Protein AF-A0A1B6DEC4-F1 (afdb_monomer_lite)

Secondary structure (DSSP, 8-state):
--GGGHHHHHHHHHTS-TTS-TTS-PPP----TTSTT-HHHHHHHHHHHHHHHHHH------------TT-HHHHHHSPTT--GGG-HHHHHHHHHHHHHH-

InterPro domains:
  IPR025476 Helitron helicase-like domain [PF14214] (2-101)

Structure (mmCIF, N/CA/C/O backbone):
data_AF-A0A1B6DEC4-F1
#
_entry.id   AF-A0A1B6DEC4-F1
#
loop_
_atom_site.group_PDB
_atom_site.id
_atom_site.type_symbol
_atom_site.label_atom_id
_atom_site.label_alt_id
_atom_site.label_comp_id
_atom_site.label_asym_id
_atom_site.label_entity_id
_atom_site.label_seq_id
_atom_site.pdbx_PDB_ins_code
_atom_site.Cartn_x
_atom_site.Cartn_y
_atom_site.Cartn_z
_atom_site.occupancy
_atom_site.B_iso_or_equiv
_atom_site.auth_seq_id
_atom_site.auth_comp_id
_atom_site.auth_asym_id
_atom_site.auth_atom_id
_atom_site.pdbx_PDB_model_num
ATOM 1 N N . ARG A 1 1 ? 23.248 -12.946 -26.139 1.00 51.09 1 ARG A N 1
ATOM 2 C CA . ARG A 1 1 ? 22.770 -12.109 -25.007 1.00 51.09 1 ARG A CA 1
ATOM 3 C C . ARG A 1 1 ? 23.710 -10.942 -24.690 1.00 51.09 1 ARG A C 1
ATOM 5 O O . ARG A 1 1 ? 23.196 -9.867 -24.458 1.00 51.09 1 ARG A O 1
ATOM 12 N N . SER A 1 2 ? 25.044 -11.083 -24.678 1.00 40.34 2 SER A N 1
ATOM 13 C CA . SER A 1 2 ? 25.966 -9.925 -24.584 1.00 40.34 2 SER A CA 1
ATOM 14 C C . SER A 1 2 ? 26.101 -9.141 -25.900 1.00 40.34 2 SER A C 1
ATOM 16 O O . SER A 1 2 ? 26.362 -7.943 -25.863 1.00 40.34 2 SER A O 1
ATOM 18 N N . GLU A 1 3 ? 25.880 -9.798 -27.043 1.00 46.56 3 GLU A N 1
ATOM 19 C CA . GLU A 1 3 ? 25.963 -9.183 -28.381 1.00 46.56 3 GLU A CA 1
ATOM 20 C C . GLU A 1 3 ? 24.759 -8.298 -28.753 1.00 46.56 3 GLU A C 1
ATOM 22 O O . GLU A 1 3 ? 24.854 -7.473 -29.650 1.00 46.56 3 GLU A O 1
ATOM 27 N N . GLU A 1 4 ? 23.646 -8.377 -28.018 1.00 55.91 4 GLU A N 1
ATOM 28 C CA . GLU A 1 4 ? 22.466 -7.507 -28.213 1.00 55.91 4 GLU A CA 1
ATOM 29 C C . GLU A 1 4 ? 22.674 -6.075 -27.693 1.00 55.91 4 GLU A C 1
ATOM 31 O O . GLU A 1 4 ? 21.858 -5.190 -27.934 1.00 55.91 4 GLU A O 1
ATOM 36 N N . TYR A 1 5 ? 23.777 -5.828 -26.982 1.00 58.97 5 TYR A N 1
ATOM 37 C CA . TYR A 1 5 ? 24.070 -4.538 -26.359 1.00 58.97 5 TYR A CA 1
ATOM 38 C C . TYR A 1 5 ? 25.091 -3.698 -27.136 1.00 58.97 5 TYR A C 1
ATOM 40 O O . TYR A 1 5 ? 25.537 -2.680 -26.611 1.00 58.97 5 TYR A O 1
ATOM 48 N N . ILE A 1 6 ? 25.463 -4.094 -28.361 1.00 61.91 6 ILE A N 1
ATOM 49 C CA . ILE A 1 6 ? 26.437 -3.370 -29.200 1.00 61.91 6 ILE A CA 1
ATOM 50 C C . ILE A 1 6 ? 25.973 -1.924 -29.420 1.00 61.91 6 ILE A C 1
ATOM 52 O O . ILE A 1 6 ? 26.689 -0.996 -29.066 1.00 61.91 6 ILE A O 1
ATOM 56 N N . HIS A 1 7 ? 24.715 -1.723 -29.821 1.00 62.03 7 HIS A N 1
ATOM 57 C CA . HIS A 1 7 ? 24.152 -0.383 -30.023 1.00 62.03 7 HIS A CA 1
ATOM 58 C C . HIS A 1 7 ? 24.086 0.468 -28.741 1.00 62.03 7 HIS A C 1
ATOM 60 O O . HIS A 1 7 ? 24.183 1.690 -28.805 1.00 62.03 7 HIS A O 1
ATOM 66 N N . LEU A 1 8 ? 23.945 -0.157 -27.563 1.00 60.66 8 LEU A N 1
ATOM 67 C CA . LEU A 1 8 ? 23.979 0.564 -26.283 1.00 60.66 8 LEU A CA 1
ATOM 68 C C . LEU A 1 8 ? 25.404 0.925 -25.865 1.00 60.66 8 LEU A C 1
ATOM 70 O O . LEU A 1 8 ? 25.612 1.997 -25.304 1.00 60.66 8 LEU A O 1
ATOM 74 N N . ARG A 1 9 ? 26.379 0.047 -26.124 1.00 62.53 9 ARG A N 1
ATOM 75 C CA . ARG A 1 9 ? 27.799 0.352 -25.908 1.00 62.53 9 ARG A CA 1
ATOM 76 C C . ARG A 1 9 ? 28.246 1.490 -26.812 1.00 62.53 9 ARG A C 1
ATOM 78 O O . ARG A 1 9 ? 28.897 2.401 -26.317 1.00 62.53 9 ARG A O 1
ATOM 85 N N . ASP A 1 10 ? 27.819 1.478 -28.070 1.00 62.59 10 ASP A N 1
ATOM 86 C CA . ASP A 1 10 ? 28.120 2.532 -29.037 1.00 62.59 10 ASP A CA 1
ATOM 87 C C . ASP A 1 10 ? 27.459 3.862 -28.651 1.00 62.59 10 ASP A C 1
ATOM 89 O O . ASP A 1 10 ? 28.094 4.904 -28.753 1.00 62.59 10 ASP A O 1
ATOM 93 N N . ALA A 1 11 ? 26.227 3.848 -28.126 1.00 61.06 11 ALA A N 1
ATOM 94 C CA . ALA A 1 11 ? 25.566 5.056 -27.623 1.00 61.06 11 ALA A CA 1
ATOM 95 C C . ALA A 1 11 ? 26.229 5.615 -26.351 1.00 61.06 11 ALA A C 1
ATOM 97 O O . ALA A 1 11 ? 26.388 6.824 -26.214 1.00 61.06 11 ALA A O 1
ATOM 98 N N . VAL A 1 12 ? 26.649 4.752 -25.418 1.00 61.50 12 VAL A N 1
ATOM 99 C CA . VAL A 1 12 ? 27.404 5.173 -24.223 1.00 61.50 12 VAL A CA 1
ATOM 100 C C . VAL A 1 12 ? 28.789 5.699 -24.611 1.00 61.50 12 VAL A C 1
ATOM 102 O O . VAL A 1 12 ? 29.237 6.691 -24.044 1.00 61.50 12 VAL A O 1
ATOM 105 N N . ALA A 1 13 ? 29.441 5.082 -25.599 1.00 62.28 13 ALA A N 1
ATOM 106 C CA . ALA A 1 13 ? 30.722 5.542 -26.121 1.00 62.28 13 ALA A CA 1
ATOM 107 C C . ALA A 1 13 ? 30.606 6.841 -26.932 1.00 62.28 13 ALA A C 1
ATOM 109 O O . ALA A 1 13 ? 31.480 7.693 -26.832 1.00 62.28 13 ALA A O 1
ATOM 110 N N . GLY A 1 14 ? 29.515 7.027 -27.679 1.00 58.91 14 GLY A N 1
ATOM 111 C CA . GLY A 1 14 ? 29.213 8.253 -28.421 1.00 58.91 14 GLY A CA 1
ATOM 112 C C . GLY A 1 14 ? 28.795 9.434 -27.539 1.00 58.91 14 GLY A C 1
ATOM 113 O O . GLY A 1 14 ? 28.921 10.574 -27.969 1.00 58.91 14 GLY A O 1
ATOM 114 N N . ASN A 1 15 ? 28.349 9.171 -26.304 1.00 55.81 15 ASN A N 1
ATOM 115 C CA . ASN A 1 15 ? 28.062 10.181 -25.277 1.00 55.81 15 ASN A CA 1
ATOM 116 C C . ASN A 1 15 ? 29.294 10.559 -24.433 1.00 55.81 15 ASN A C 1
ATOM 118 O O . ASN A 1 15 ? 29.176 11.371 -23.515 1.00 55.81 15 ASN A O 1
ATOM 122 N N . MET A 1 16 ? 30.469 9.969 -24.691 1.00 57.59 16 MET A N 1
ATOM 123 C CA . MET A 1 16 ? 31.719 10.498 -24.149 1.00 57.59 16 MET A CA 1
ATOM 124 C C . MET A 1 16 ? 32.069 11.749 -24.950 1.00 57.59 16 MET A C 1
ATOM 126 O O . MET A 1 16 ? 32.715 11.667 -25.995 1.00 57.59 16 MET A O 1
ATOM 130 N N . ASP A 1 17 ? 31.606 12.906 -24.470 1.00 54.81 17 ASP A N 1
ATOM 131 C CA . ASP A 1 17 ? 32.077 14.209 -24.929 1.00 54.81 17 ASP A CA 1
ATOM 132 C C . ASP A 1 17 ? 33.604 14.150 -25.051 1.00 54.81 17 ASP A C 1
ATOM 134 O O . ASP A 1 17 ? 34.292 13.763 -24.101 1.00 54.81 17 ASP A O 1
ATOM 138 N N . GLY A 1 18 ? 34.140 14.500 -26.225 1.00 56.59 18 GLY A N 1
ATOM 139 C CA . GLY A 1 18 ? 35.557 14.357 -26.598 1.00 56.59 18 GLY A CA 1
ATOM 140 C C . GLY A 1 18 ? 36.556 15.193 -25.780 1.00 56.59 18 GLY A C 1
ATOM 141 O O . GLY A 1 18 ? 37.635 15.503 -26.272 1.00 56.59 18 GLY A O 1
ATOM 142 N N . ASN A 1 19 ? 36.190 15.586 -24.558 1.00 55.09 19 ASN A N 1
ATOM 143 C CA . ASN A 1 19 ? 36.940 16.406 -23.615 1.00 55.09 19 ASN A CA 1
ATOM 144 C C . ASN A 1 19 ? 37.104 15.744 -22.223 1.00 55.09 19 ASN A C 1
ATOM 146 O O . ASN A 1 19 ? 37.543 16.394 -21.278 1.00 55.09 19 ASN A O 1
ATOM 150 N N . LEU A 1 20 ? 36.730 14.470 -22.058 1.00 57.84 20 LEU A N 1
ATOM 151 C CA . LEU A 1 20 ? 36.905 13.730 -20.802 1.00 57.84 20 LEU A CA 1
ATOM 152 C C . LEU A 1 20 ? 38.196 12.899 -20.854 1.00 57.84 20 LEU A C 1
ATOM 154 O O . LEU A 1 20 ? 38.358 12.028 -21.707 1.00 57.84 20 LEU A O 1
ATOM 158 N N . ASN A 1 21 ? 39.133 13.176 -19.943 1.00 57.59 21 ASN A N 1
ATOM 159 C CA . ASN A 1 21 ? 40.390 12.436 -19.839 1.00 57.59 21 ASN A CA 1
ATOM 160 C C . ASN A 1 21 ? 40.114 10.949 -19.562 1.00 57.59 21 ASN A C 1
ATOM 162 O O . ASN A 1 21 ? 39.464 10.602 -18.578 1.00 57.59 21 ASN A O 1
ATOM 166 N N . ALA A 1 22 ? 40.683 10.060 -20.381 1.00 57.56 22 ALA A N 1
ATOM 167 C CA . ALA A 1 22 ? 40.541 8.604 -20.248 1.00 57.56 22 ALA A CA 1
ATOM 168 C C . ALA A 1 22 ? 41.000 8.039 -18.885 1.00 57.56 22 ALA A C 1
ATOM 170 O O . ALA A 1 22 ? 40.618 6.930 -18.525 1.00 57.56 22 ALA A O 1
ATOM 171 N N . ASN A 1 23 ? 41.791 8.802 -18.122 1.00 60.50 23 ASN A N 1
ATOM 172 C CA . ASN A 1 23 ? 42.276 8.426 -16.792 1.00 60.50 23 ASN A CA 1
ATOM 173 C C . ASN A 1 23 ? 41.282 8.725 -15.651 1.00 60.50 23 ASN A C 1
ATOM 175 O O . ASN A 1 23 ? 41.471 8.200 -14.558 1.00 60.50 23 ASN A O 1
ATOM 179 N N . ASP A 1 24 ? 40.235 9.522 -15.894 1.00 60.69 24 ASP A N 1
ATOM 180 C CA . ASP A 1 24 ? 39.211 9.877 -14.892 1.00 60.69 24 ASP A CA 1
ATOM 181 C C . ASP A 1 24 ? 37.927 9.031 -15.031 1.00 60.69 24 ASP A C 1
ATOM 183 O O . ASP A 1 24 ? 36.987 9.158 -14.243 1.00 60.69 24 ASP A O 1
ATOM 187 N N . ILE A 1 25 ? 37.866 8.153 -16.038 1.00 64.00 25 ILE A N 1
ATOM 188 C CA . ILE A 1 25 ? 36.680 7.359 -16.364 1.00 64.00 25 ILE A CA 1
ATOM 189 C C . ILE A 1 25 ? 36.765 5.999 -15.657 1.00 64.00 25 ILE A C 1
ATOM 191 O O . ILE A 1 25 ? 37.586 5.144 -15.985 1.00 64.00 25 ILE A O 1
ATOM 195 N N . GLY A 1 26 ? 35.887 5.788 -14.673 1.00 67.44 26 GLY A N 1
ATOM 196 C CA . GLY A 1 26 ? 35.665 4.472 -14.072 1.00 67.44 26 GLY A CA 1
ATOM 197 C C . GLY A 1 26 ? 35.110 3.456 -15.080 1.00 67.44 26 GLY A C 1
ATOM 198 O O . GLY A 1 26 ? 34.629 3.805 -16.155 1.00 67.44 26 GLY A O 1
ATOM 199 N N . ASN A 1 27 ? 35.148 2.169 -14.733 1.00 67.31 27 ASN A N 1
ATOM 200 C CA . ASN A 1 27 ? 34.721 1.109 -15.648 1.00 67.31 27 ASN A CA 1
ATOM 201 C C . ASN A 1 27 ? 33.205 1.190 -15.925 1.00 67.31 27 ASN A C 1
ATOM 203 O O . ASN A 1 27 ? 32.393 1.043 -15.008 1.00 67.31 27 ASN A O 1
ATOM 207 N N . ALA A 1 28 ? 32.809 1.403 -17.182 1.00 65.50 28 ALA A N 1
ATOM 208 C CA . ALA A 1 28 ? 31.401 1.461 -17.565 1.00 65.50 28 ALA A CA 1
ATOM 209 C C . ALA A 1 28 ? 30.768 0.059 -17.511 1.00 65.50 28 ALA A C 1
ATOM 211 O O . ALA A 1 28 ? 31.163 -0.845 -18.249 1.00 65.50 28 ALA A O 1
ATOM 212 N N . PHE A 1 29 ? 29.759 -0.128 -16.654 1.00 66.81 29 PHE A N 1
ATOM 213 C CA . PHE A 1 29 ? 29.029 -1.390 -16.531 1.00 66.81 29 PHE A CA 1
ATOM 214 C C . PHE A 1 29 ? 27.566 -1.225 -16.948 1.00 66.81 29 PHE A C 1
ATOM 216 O O . PHE A 1 29 ? 26.834 -0.388 -16.419 1.00 66.81 29 PHE A O 1
ATOM 223 N N . ILE A 1 30 ? 27.116 -2.056 -17.889 1.00 71.56 30 ILE A N 1
ATOM 224 C CA . ILE A 1 30 ? 25.708 -2.103 -18.289 1.00 71.56 30 ILE A CA 1
ATOM 225 C C . ILE A 1 30 ? 24.961 -2.960 -17.273 1.00 71.56 30 ILE A C 1
ATOM 227 O O . ILE A 1 30 ? 25.175 -4.167 -17.189 1.00 71.56 30 ILE A O 1
ATOM 231 N N . LEU A 1 31 ? 24.053 -2.336 -16.524 1.00 74.81 31 LEU A N 1
ATOM 232 C CA . LEU A 1 31 ? 23.185 -3.058 -15.598 1.00 74.81 31 LEU A CA 1
ATOM 233 C C . LEU A 1 31 ? 22.322 -4.091 -16.344 1.00 74.81 31 LEU A C 1
ATOM 235 O O . LEU A 1 31 ? 21.867 -3.824 -17.457 1.00 74.81 31 LEU A O 1
ATOM 239 N N . PRO A 1 32 ? 22.038 -5.261 -15.763 1.00 76.06 32 PRO A N 1
ATOM 240 C CA . PRO A 1 32 ? 21.121 -6.207 -16.383 1.00 76.06 32 PRO A CA 1
ATOM 241 C C . PRO A 1 32 ? 19.725 -5.592 -16.539 1.00 76.06 32 PRO A C 1
ATOM 243 O O . PRO A 1 32 ? 19.332 -4.713 -15.767 1.00 76.06 32 PRO A O 1
ATOM 246 N N . SER A 1 33 ? 18.954 -6.067 -17.522 1.00 68.56 33 SER A N 1
ATOM 247 C CA . SER A 1 33 ? 17.551 -5.660 -17.674 1.00 68.56 33 SER A CA 1
ATOM 248 C C . SER A 1 33 ? 16.702 -6.043 -16.467 1.00 68.56 33 SER A C 1
ATOM 250 O O . SER A 1 33 ? 15.660 -5.460 -16.297 1.00 68.56 33 SER A O 1
ATOM 252 N N . SER A 1 34 ? 17.161 -6.922 -15.572 1.00 77.56 34 SER A N 1
ATOM 253 C CA . SER A 1 34 ? 16.490 -7.252 -14.309 1.00 77.56 34 SER A CA 1
ATOM 254 C C . SER A 1 34 ? 16.734 -6.245 -13.171 1.00 77.56 34 SER A C 1
ATOM 256 O O . SER A 1 34 ? 16.321 -6.492 -12.038 1.00 77.56 34 SER A O 1
ATOM 258 N N . TYR A 1 35 ? 17.411 -5.119 -13.423 1.00 84.69 35 TYR A N 1
ATOM 259 C CA . TYR A 1 35 ? 17.629 -4.087 -12.408 1.00 84.69 35 TYR A CA 1
ATOM 260 C C . TYR A 1 35 ? 16.375 -3.229 -12.182 1.00 84.69 35 TYR A C 1
ATOM 262 O O . TYR A 1 35 ? 15.973 -2.462 -13.067 1.00 84.69 35 TYR A O 1
ATOM 270 N N . ILE A 1 36 ? 15.789 -3.338 -10.982 1.00 85.25 36 ILE A N 1
ATOM 271 C CA . ILE A 1 36 ? 14.595 -2.596 -10.544 1.00 85.25 36 ILE A CA 1
ATOM 272 C C . ILE A 1 36 ? 14.838 -1.091 -10.668 1.00 85.25 36 ILE A C 1
ATOM 274 O O . ILE A 1 36 ? 15.776 -0.549 -10.092 1.00 85.25 36 ILE A O 1
ATOM 278 N N . GLY A 1 37 ? 13.980 -0.423 -11.439 1.00 82.88 37 GLY A N 1
ATOM 279 C CA . GLY A 1 37 ? 14.082 1.012 -11.707 1.00 82.88 37 GLY A CA 1
ATOM 280 C C . GLY A 1 37 ? 14.996 1.385 -12.878 1.00 82.88 37 GLY A C 1
ATOM 281 O O . GLY A 1 37 ? 15.141 2.570 -13.160 1.00 82.88 37 GLY A O 1
ATOM 282 N N . SER A 1 38 ? 15.595 0.420 -13.590 1.00 84.62 38 SER A N 1
ATOM 283 C CA . SER A 1 38 ? 16.288 0.732 -14.847 1.00 84.62 38 SER A CA 1
ATOM 284 C C . SER A 1 38 ? 15.296 1.158 -15.939 1.00 84.62 38 SER A C 1
ATOM 286 O O . SER A 1 38 ? 14.174 0.642 -15.982 1.00 84.62 38 SER A O 1
ATOM 288 N N . PRO A 1 39 ? 15.727 2.005 -16.895 1.00 83.06 39 PRO A N 1
ATOM 289 C CA . PRO A 1 39 ? 14.925 2.331 -18.075 1.00 83.06 39 PRO A CA 1
ATOM 290 C C . PRO A 1 39 ? 14.460 1.091 -18.850 1.00 83.06 39 PRO A C 1
ATOM 292 O O . PRO A 1 39 ? 13.360 1.078 -19.392 1.00 83.06 39 PRO A O 1
ATOM 295 N N . ARG A 1 40 ? 15.272 0.023 -18.854 1.00 82.00 40 ARG A N 1
ATOM 296 C CA . ARG A 1 40 ? 14.946 -1.243 -19.522 1.00 82.00 40 ARG A CA 1
ATOM 297 C C . ARG A 1 40 ? 13.762 -1.957 -18.875 1.00 82.00 40 ARG A C 1
ATOM 299 O O . ARG A 1 40 ? 12.836 -2.303 -19.594 1.00 82.00 40 ARG A O 1
ATOM 306 N N . ILE A 1 41 ? 13.740 -2.095 -17.545 1.00 88.19 41 ILE A N 1
ATOM 307 C CA . ILE A 1 41 ? 12.570 -2.663 -16.848 1.00 88.19 41 ILE A CA 1
ATOM 308 C C . ILE A 1 41 ? 11.313 -1.861 -17.138 1.00 88.19 41 ILE A C 1
ATOM 310 O O . ILE A 1 41 ? 10.258 -2.428 -17.395 1.00 88.19 41 ILE A O 1
ATOM 314 N N . MET A 1 42 ? 11.414 -0.532 -17.078 1.00 90.25 42 MET A N 1
ATOM 315 C CA . MET A 1 42 ? 10.254 0.320 -17.325 1.00 90.25 42 MET A CA 1
ATOM 316 C C . MET A 1 42 ? 9.718 0.126 -18.748 1.00 90.25 42 MET A C 1
ATOM 318 O O . MET A 1 42 ? 8.507 0.057 -18.935 1.00 90.25 42 MET A O 1
ATOM 322 N N . GLN A 1 43 ? 10.605 -0.015 -19.737 1.00 88.38 43 GLN A N 1
ATOM 323 C CA . GLN A 1 43 ? 10.221 -0.284 -21.120 1.00 88.38 43 GLN A CA 1
ATOM 324 C C . GLN A 1 43 ? 9.578 -1.668 -21.294 1.00 88.38 43 GLN A C 1
ATOM 326 O O . GLN A 1 43 ? 8.580 -1.767 -22.005 1.00 88.38 43 GLN A O 1
ATOM 331 N N . GLU A 1 44 ? 10.091 -2.706 -20.626 1.00 89.25 44 GLU A N 1
ATOM 332 C CA . GLU A 1 44 ? 9.470 -4.040 -20.604 1.00 89.25 44 GLU A CA 1
ATOM 333 C C . GLU A 1 44 ? 8.046 -3.974 -20.016 1.00 89.25 44 GLU A C 1
ATOM 335 O O . GLU A 1 44 ? 7.098 -4.417 -20.661 1.00 89.25 44 GLU A O 1
ATOM 340 N N . TYR A 1 45 ? 7.848 -3.304 -18.872 1.00 91.12 45 TYR A N 1
ATOM 341 C CA . TYR A 1 45 ? 6.511 -3.133 -18.282 1.00 91.12 45 TYR A CA 1
ATOM 342 C C . TYR A 1 45 ? 5.534 -2.371 -19.181 1.00 91.12 45 TYR A C 1
ATOM 344 O O . TYR A 1 45 ? 4.345 -2.691 -19.205 1.00 91.12 45 TYR A O 1
ATOM 352 N N . ILE A 1 46 ? 6.014 -1.374 -19.930 1.00 91.38 46 ILE A N 1
ATOM 353 C CA . ILE A 1 46 ? 5.184 -0.666 -20.910 1.00 91.38 46 ILE A CA 1
ATOM 354 C C . ILE A 1 46 ? 4.765 -1.623 -22.029 1.00 91.38 46 ILE A C 1
ATOM 356 O O . ILE A 1 46 ? 3.590 -1.667 -22.378 1.00 91.38 46 ILE A O 1
ATOM 360 N N . GLN A 1 47 ? 5.693 -2.406 -22.585 1.00 92.56 47 GLN A N 1
ATOM 361 C CA . GLN A 1 47 ? 5.382 -3.358 -23.658 1.00 92.56 47 GLN A CA 1
ATOM 362 C C . GLN A 1 47 ? 4.372 -4.421 -23.212 1.00 92.56 47 GLN A C 1
ATOM 364 O O . GLN A 1 47 ? 3.430 -4.723 -23.952 1.00 92.56 47 GLN A O 1
ATOM 369 N N . ASP A 1 48 ? 4.514 -4.927 -21.988 1.00 92.44 48 ASP A N 1
ATOM 370 C CA . ASP A 1 48 ? 3.551 -5.852 -21.395 1.00 92.44 48 ASP A CA 1
ATOM 371 C C . ASP A 1 48 ? 2.172 -5.197 -21.270 1.00 92.44 48 ASP A C 1
ATOM 373 O O . ASP A 1 48 ? 1.181 -5.746 -21.753 1.00 92.44 48 ASP A O 1
ATOM 377 N N . ALA A 1 49 ? 2.094 -3.988 -20.704 1.00 90.75 49 ALA A N 1
ATOM 378 C CA . ALA A 1 49 ? 0.840 -3.248 -20.566 1.00 90.75 49 ALA A CA 1
ATOM 379 C C . ALA A 1 49 ? 0.145 -3.006 -21.919 1.00 90.75 49 ALA A C 1
ATOM 381 O O . ALA A 1 49 ? -1.058 -3.234 -22.038 1.00 90.75 49 ALA A O 1
ATOM 382 N N . MET A 1 50 ? 0.897 -2.631 -22.960 1.00 92.44 50 MET A N 1
ATOM 383 C CA . MET A 1 50 ? 0.365 -2.455 -24.319 1.00 92.44 50 MET A CA 1
ATOM 384 C C . MET A 1 50 ? -0.157 -3.772 -24.909 1.00 92.44 50 MET A C 1
ATOM 386 O O . MET A 1 50 ? -1.134 -3.785 -25.660 1.00 92.44 50 MET A O 1
ATOM 390 N N . THR A 1 51 ? 0.472 -4.897 -24.564 1.00 94.38 51 THR A N 1
ATOM 391 C CA . THR A 1 51 ? 0.011 -6.229 -24.974 1.00 94.38 51 THR A CA 1
ATOM 392 C C . THR A 1 51 ? -1.323 -6.571 -24.309 1.00 94.38 51 THR A C 1
ATOM 394 O O . THR A 1 51 ? -2.239 -7.042 -24.987 1.00 94.38 51 THR A O 1
ATOM 397 N N . TYR A 1 52 ? -1.474 -6.265 -23.015 1.00 92.31 52 TYR A N 1
ATOM 398 C CA . TYR A 1 52 ? -2.750 -6.395 -22.308 1.00 92.31 52 TYR A CA 1
ATOM 399 C C . TYR A 1 52 ? -3.834 -5.487 -22.902 1.00 92.31 52 TYR A C 1
ATOM 401 O O . TYR A 1 52 ? -4.932 -5.974 -23.160 1.00 92.31 52 TYR A O 1
ATOM 409 N N . GLU A 1 53 ? -3.534 -4.214 -23.183 1.00 91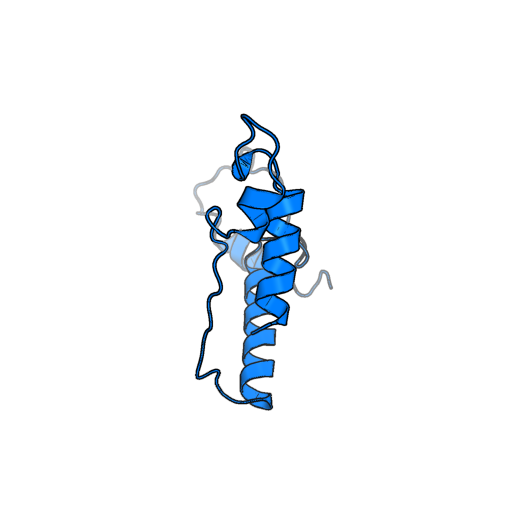.69 53 GLU A N 1
ATOM 410 C CA . GLU A 1 53 ? -4.480 -3.268 -23.802 1.00 91.69 53 GLU A CA 1
ATOM 411 C C . GLU A 1 53 ? -4.961 -3.768 -25.169 1.00 91.69 53 GLU A C 1
ATOM 413 O O . GLU A 1 53 ? -6.145 -3.711 -25.493 1.00 91.69 53 GLU A O 1
ATOM 418 N N . ARG A 1 54 ? -4.052 -4.314 -25.982 1.00 93.50 54 ARG A N 1
ATOM 419 C CA . ARG A 1 54 ? -4.405 -4.847 -27.300 1.00 93.50 54 ARG A CA 1
ATOM 420 C C . ARG A 1 54 ? -5.315 -6.072 -27.214 1.00 93.50 54 ARG A C 1
ATOM 422 O O . ARG A 1 54 ? -6.148 -6.257 -28.098 1.00 93.50 54 ARG A O 1
ATOM 429 N N . TYR A 1 55 ? -5.129 -6.916 -26.201 1.00 94.44 55 TYR A N 1
ATOM 430 C CA . TYR A 1 55 ? -5.896 -8.150 -26.044 1.00 94.44 55 TYR A CA 1
ATOM 431 C C . TYR A 1 55 ? -7.247 -7.925 -25.350 1.00 94.44 55 TYR A C 1
ATOM 433 O O . TYR A 1 55 ? -8.264 -8.437 -25.812 1.00 94.44 55 TYR A O 1
ATOM 441 N N . TYR A 1 56 ? -7.266 -7.164 -24.254 1.00 91.19 56 TYR A N 1
ATOM 442 C CA . TYR A 1 56 ? -8.454 -6.948 -23.417 1.00 91.19 56 TYR A CA 1
ATOM 443 C C . TYR A 1 56 ? -9.200 -5.644 -23.728 1.00 91.19 56 TYR A C 1
ATOM 445 O O . TYR A 1 56 ? -10.316 -5.455 -23.249 1.00 91.19 56 TYR A O 1
ATOM 453 N N . GLY A 1 57 ? -8.621 -4.764 -24.543 1.00 90.94 57 GLY A N 1
ATOM 454 C CA . GLY A 1 57 ? -9.144 -3.428 -24.798 1.00 90.94 57 GLY A CA 1
ATOM 455 C C . GLY A 1 57 ? -8.591 -2.385 -23.827 1.00 90.94 57 GLY A C 1
ATOM 456 O O . GLY A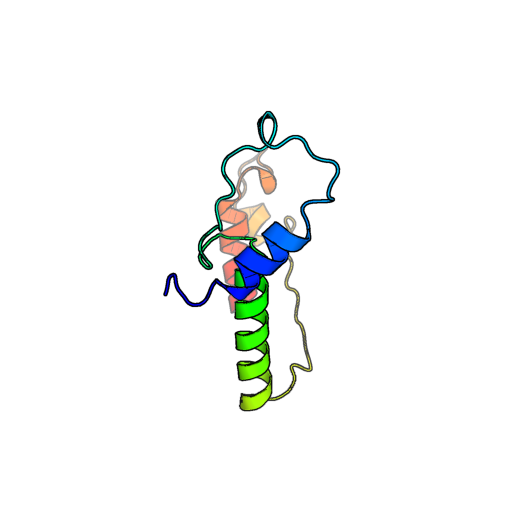 1 57 ? -7.827 -2.680 -22.904 1.00 90.94 57 GLY A O 1
ATOM 457 N N . ARG A 1 58 ? -8.973 -1.129 -24.064 1.00 89.19 58 ARG A N 1
ATOM 458 C CA . ARG A 1 58 ? -8.526 0.007 -23.254 1.00 89.19 58 ARG A CA 1
ATOM 459 C C . ARG A 1 58 ? -9.179 -0.012 -21.875 1.00 89.19 58 ARG A C 1
ATOM 461 O O . ARG A 1 58 ? -10.383 -0.236 -21.794 1.00 89.19 58 ARG A O 1
ATOM 468 N N . PRO A 1 59 ? -8.424 0.250 -20.798 1.00 87.00 59 PRO A N 1
ATOM 469 C CA . PRO A 1 59 ? -9.022 0.447 -19.489 1.00 87.00 59 PRO A CA 1
ATOM 470 C C . PRO A 1 59 ? -9.796 1.771 -19.466 1.00 87.00 59 PRO A C 1
ATOM 472 O O . PRO A 1 59 ? -9.213 2.838 -19.647 1.00 87.00 59 PRO A O 1
ATOM 475 N N . ASP A 1 60 ? -11.098 1.699 -19.195 1.00 89.75 60 ASP A N 1
ATOM 476 C CA . ASP A 1 60 ? -11.965 2.882 -19.089 1.00 89.75 60 ASP A CA 1
ATOM 477 C C . ASP A 1 60 ? -12.097 3.404 -17.647 1.00 89.75 60 ASP A C 1
ATOM 479 O O . ASP A 1 60 ? -12.507 4.543 -17.422 1.00 89.75 60 ASP A O 1
ATOM 483 N N . LEU A 1 61 ? -11.755 2.579 -16.650 1.00 88.69 61 LEU A N 1
ATOM 484 C CA . LEU A 1 61 ? -11.961 2.879 -15.235 1.00 88.69 61 LEU A CA 1
ATOM 485 C C . LEU A 1 61 ? -10.729 2.531 -14.399 1.00 88.69 61 LEU A C 1
ATOM 487 O O . LEU A 1 61 ? -10.255 1.397 -14.403 1.00 88.69 61 LEU A O 1
ATOM 491 N N . PHE A 1 62 ? -10.277 3.499 -13.602 1.00 86.94 62 PHE A N 1
ATOM 492 C CA . PHE A 1 62 ? -9.270 3.304 -12.563 1.00 86.94 62 PHE A CA 1
ATOM 493 C C . PHE A 1 62 ? -9.907 3.552 -11.196 1.00 86.94 62 PHE A C 1
ATOM 495 O O . PHE A 1 62 ? -10.299 4.675 -10.880 1.00 86.94 62 PHE A O 1
ATOM 502 N N . ILE A 1 63 ? -10.026 2.497 -10.385 1.00 89.12 63 ILE A N 1
ATOM 503 C CA . ILE A 1 63 ? -10.578 2.584 -9.029 1.00 89.12 63 ILE A CA 1
ATOM 504 C C . ILE A 1 63 ? -9.426 2.649 -8.031 1.00 89.12 63 ILE A C 1
ATOM 506 O O . ILE A 1 63 ? -8.643 1.709 -7.907 1.00 89.12 63 ILE A O 1
ATOM 510 N N . THR A 1 64 ? -9.369 3.738 -7.269 1.00 91.69 64 THR A N 1
ATOM 511 C CA . THR A 1 64 ? -8.449 3.870 -6.138 1.00 91.69 64 THR A CA 1
ATOM 512 C C . THR A 1 64 ? -9.207 3.612 -4.844 1.00 91.69 64 THR A C 1
ATOM 514 O O . THR A 1 64 ? -10.170 4.312 -4.534 1.00 91.69 64 THR A O 1
ATOM 517 N N . PHE A 1 65 ? -8.761 2.624 -4.067 1.00 92.94 65 PHE A N 1
ATOM 518 C CA . PHE A 1 65 ? -9.291 2.354 -2.733 1.00 92.94 65 PHE A CA 1
ATOM 519 C C . PHE A 1 65 ? -8.252 2.707 -1.668 1.00 92.94 65 PHE A C 1
ATOM 521 O O . PHE A 1 65 ? -7.183 2.100 -1.602 1.00 92.94 65 PHE A O 1
ATOM 528 N N . THR A 1 66 ? -8.575 3.685 -0.823 1.00 92.94 66 THR A N 1
ATOM 529 C CA . THR A 1 66 ? -7.672 4.192 0.219 1.00 92.94 66 THR A CA 1
ATOM 530 C C . THR A 1 66 ? -8.135 3.727 1.593 1.00 92.94 66 THR A C 1
ATOM 532 O O . THR A 1 66 ? -9.319 3.790 1.924 1.00 92.94 66 THR A O 1
ATOM 535 N N . CYS A 1 67 ? -7.194 3.274 2.423 1.00 92.88 67 CYS A N 1
ATOM 536 C CA . CYS A 1 67 ? -7.495 2.894 3.797 1.00 92.88 67 CYS A CA 1
ATOM 537 C C . CYS A 1 67 ? -7.865 4.119 4.647 1.00 92.88 67 CYS A C 1
ATOM 539 O O . CYS A 1 67 ? -7.142 5.113 4.637 1.00 92.88 67 CYS A O 1
ATOM 541 N N . ASN A 1 68 ? -8.937 4.025 5.440 1.00 94.19 68 ASN A N 1
ATOM 542 C CA . ASN A 1 68 ? -9.304 5.052 6.417 1.00 94.19 68 ASN A CA 1
ATOM 543 C C . ASN A 1 68 ? -9.013 4.563 7.852 1.00 94.19 68 ASN A C 1
ATOM 545 O O . ASN A 1 68 ? -9.707 3.665 8.332 1.00 94.19 68 ASN A O 1
ATOM 549 N N . PRO A 1 69 ? -8.046 5.166 8.573 1.00 93.19 69 PRO A N 1
ATOM 550 C CA . PRO A 1 69 ? -7.734 4.825 9.965 1.00 93.19 69 PRO A CA 1
ATOM 551 C C . PRO A 1 69 ? -8.920 4.946 10.932 1.00 93.19 69 PRO A C 1
ATOM 553 O O . PRO A 1 69 ? -8.936 4.288 11.969 1.00 93.19 69 PRO A O 1
ATOM 556 N N . ASN A 1 70 ? -9.922 5.764 10.598 1.00 93.19 70 ASN A N 1
ATOM 557 C CA . ASN A 1 70 ? -11.107 6.002 11.425 1.00 93.19 70 ASN A CA 1
ATOM 558 C C . ASN A 1 70 ? -12.207 4.948 11.233 1.00 93.19 70 ASN A C 1
ATOM 560 O O . ASN A 1 70 ? -13.288 5.079 11.805 1.00 93.19 70 ASN A O 1
ATOM 564 N N . TRP A 1 71 ? -11.973 3.904 10.432 1.00 94.81 71 TRP A N 1
ATOM 565 C CA . TRP A 1 71 ? -12.916 2.795 10.338 1.00 94.81 71 TRP A CA 1
ATOM 566 C C . TRP A 1 71 ? -13.153 2.154 11.704 1.00 94.81 71 TRP A C 1
ATOM 568 O O . TRP A 1 71 ? -12.213 1.877 12.455 1.00 94.81 71 TRP A O 1
ATOM 578 N N . LYS A 1 72 ? -14.426 1.884 12.010 1.00 94.88 72 LYS A N 1
ATOM 579 C CA . LYS A 1 72 ? -14.847 1.330 13.302 1.00 94.88 72 LYS A CA 1
ATOM 580 C C . LYS A 1 72 ? -14.132 0.015 13.599 1.00 94.88 72 LYS A C 1
ATOM 582 O O . LYS A 1 72 ? -13.750 -0.225 14.739 1.00 94.88 72 LYS A O 1
ATOM 587 N N . GLU A 1 73 ? -13.910 -0.810 12.583 1.00 95.00 73 GLU A N 1
ATOM 588 C CA . GLU A 1 73 ? -13.207 -2.086 12.693 1.00 95.00 73 GLU A CA 1
ATOM 589 C C . GLU A 1 73 ? -11.751 -1.910 13.144 1.00 95.00 73 GLU A C 1
ATOM 591 O O . GLU A 1 73 ? -11.256 -2.732 13.908 1.00 95.00 73 GLU A 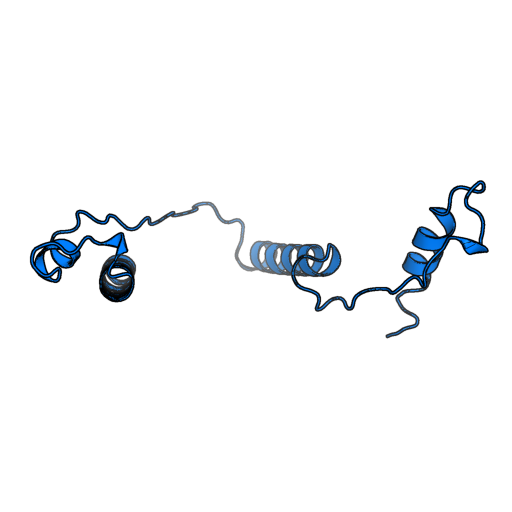O 1
ATOM 596 N N . ILE A 1 74 ? -11.079 -0.829 12.729 1.00 95.69 74 ILE A N 1
ATOM 597 C CA . ILE A 1 74 ? -9.725 -0.500 13.197 1.00 95.69 74 ILE A CA 1
ATOM 598 C C . ILE A 1 74 ? -9.800 -0.002 14.637 1.00 95.69 74 ILE A C 1
ATOM 600 O O . ILE A 1 74 ? -9.149 -0.568 15.509 1.00 95.69 74 ILE A O 1
ATOM 604 N N . GLN A 1 75 ? -10.640 1.002 14.901 1.00 95.12 75 GLN A N 1
ATOM 605 C CA . GLN A 1 75 ? -10.761 1.628 16.223 1.00 95.12 75 GLN A CA 1
ATOM 606 C C . GLN A 1 75 ? -11.149 0.626 17.321 1.00 95.12 75 GLN A C 1
ATOM 608 O O . GLN A 1 75 ? -10.616 0.683 18.421 1.00 95.12 75 GLN A O 1
ATOM 613 N N . THR A 1 76 ? -12.015 -0.343 17.009 1.00 95.12 76 THR A N 1
ATOM 614 C CA . THR A 1 76 ? -12.450 -1.383 17.963 1.00 95.12 76 THR A CA 1
ATOM 615 C C . THR A 1 76 ? -11.327 -2.358 18.328 1.00 95.12 76 THR A C 1
ATOM 617 O O . THR A 1 76 ? -11.346 -2.948 19.403 1.00 95.12 76 THR A O 1
ATOM 620 N N . LEU A 1 77 ? -10.357 -2.560 17.433 1.00 94.25 77 LEU A N 1
ATOM 621 C CA . LEU A 1 77 ? -9.242 -3.484 17.646 1.00 94.25 77 LEU A CA 1
ATOM 622 C C . LEU A 1 77 ? -8.023 -2.810 18.293 1.00 94.25 77 LEU A C 1
ATOM 624 O O . LEU A 1 77 ? -7.090 -3.508 18.698 1.00 94.25 77 LEU A O 1
ATOM 628 N N . LEU A 1 78 ? -8.006 -1.477 18.375 1.00 95.31 78 LEU A N 1
ATOM 629 C CA . LEU A 1 78 ? -6.942 -0.730 19.035 1.00 95.31 78 LEU A CA 1
ATOM 630 C C . LEU A 1 78 ? -7.091 -0.807 20.556 1.00 95.31 78 LEU A C 1
ATOM 632 O O . LEU A 1 78 ? -8.179 -0.661 21.108 1.00 95.31 78 LEU A O 1
ATOM 636 N N . LEU A 1 79 ? -5.966 -1.015 21.240 1.00 93.25 79 LEU A N 1
ATOM 637 C CA . LEU A 1 79 ? -5.913 -0.918 22.697 1.00 93.25 79 LEU A CA 1
ATOM 638 C C . L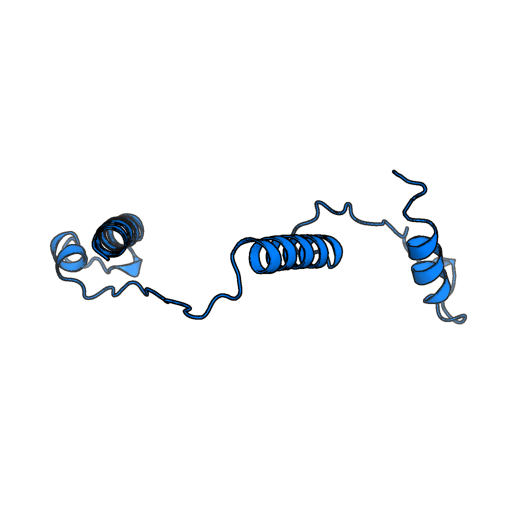EU A 1 79 ? -5.889 0.558 23.135 1.00 93.25 79 LEU A C 1
ATOM 640 O O . LEU A 1 79 ? -5.463 1.416 22.354 1.00 93.25 79 LEU A O 1
ATOM 644 N N . PRO A 1 80 ? -6.283 0.878 24.383 1.00 92.38 80 PRO A N 1
ATOM 645 C CA . PRO A 1 80 ? -6.219 2.243 24.899 1.00 92.38 80 PRO A CA 1
ATOM 646 C C . PRO A 1 80 ? -4.826 2.866 24.711 1.00 92.38 80 PRO A C 1
ATOM 648 O O . PRO A 1 80 ? -3.814 2.260 25.058 1.00 92.38 80 PRO A O 1
ATOM 651 N N . GLY A 1 81 ? -4.774 4.069 24.131 1.00 90.88 81 GLY A N 1
ATOM 652 C CA . GLY A 1 81 ? -3.527 4.789 23.839 1.00 90.8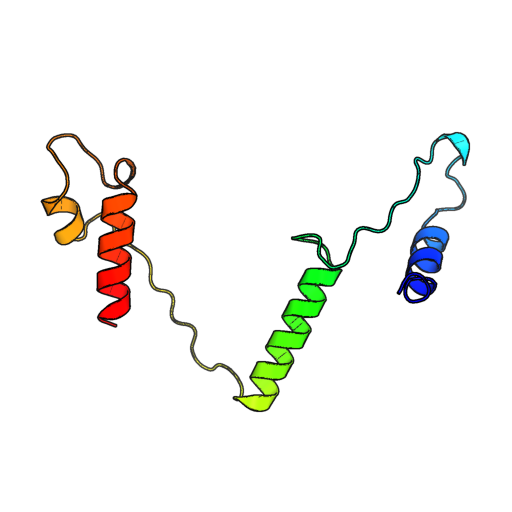8 81 GLY A CA 1
ATOM 653 C C . GLY A 1 81 ? -2.794 4.357 22.559 1.00 90.88 81 GLY A C 1
ATOM 654 O O . GLY A 1 81 ? -1.812 4.996 22.182 1.00 90.88 81 GLY A O 1
ATOM 655 N N . GLN A 1 82 ? -3.254 3.317 21.854 1.00 93.19 82 GLN A N 1
ATOM 656 C CA . GLN A 1 82 ? -2.713 2.958 20.541 1.00 93.19 82 GLN A CA 1
ATOM 657 C C . GLN A 1 82 ? -3.347 3.800 19.432 1.00 93.19 82 GLN A C 1
ATOM 659 O O . GLN A 1 82 ? -4.546 4.061 19.431 1.00 93.19 82 GLN A O 1
ATOM 664 N N . GLN A 1 83 ? -2.534 4.175 18.447 1.00 93.00 83 GLN A N 1
ATOM 665 C CA . GLN A 1 83 ? -3.000 4.788 17.207 1.00 93.00 83 GLN A CA 1
ATOM 666 C C . GLN A 1 83 ? -2.939 3.762 16.075 1.00 93.00 83 GLN A C 1
ATOM 668 O O . GLN A 1 83 ? -2.106 2.854 16.093 1.00 93.00 83 GLN A O 1
ATOM 673 N N . ALA A 1 84 ? -3.776 3.932 15.052 1.00 92.50 84 ALA A N 1
ATOM 674 C CA . ALA A 1 84 ? -3.805 3.046 13.885 1.00 92.50 84 ALA A CA 1
ATOM 675 C C . ALA A 1 84 ? -2.439 2.938 13.179 1.00 92.50 84 ALA A C 1
ATOM 677 O O . ALA A 1 84 ? -2.062 1.862 12.715 1.00 92.50 84 ALA A O 1
ATOM 678 N N . ILE A 1 85 ? -1.665 4.030 13.169 1.00 93.06 85 ILE A N 1
ATOM 679 C CA . ILE A 1 85 ? -0.299 4.065 12.629 1.00 93.06 85 ILE A CA 1
ATOM 680 C C . ILE A 1 85 ? 0.685 3.207 13.437 1.00 93.06 85 ILE A C 1
ATOM 682 O O . ILE A 1 85 ? 1.697 2.772 12.915 1.00 93.06 85 ILE A O 1
ATOM 686 N N . HIS A 1 86 ? 0.394 2.893 14.700 1.00 93.69 86 HIS A N 1
ATOM 687 C CA . HIS A 1 86 ? 1.230 1.988 15.496 1.00 93.69 86 HIS A CA 1
ATOM 688 C C . HIS A 1 86 ? 0.900 0.510 15.219 1.00 93.69 86 HIS A C 1
ATOM 690 O O . HI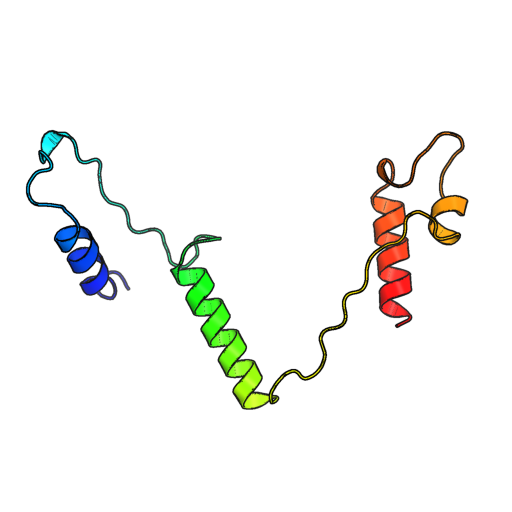S A 1 86 ? 1.680 -0.373 15.568 1.00 93.69 86 HIS A O 1
ATOM 696 N N . ARG A 1 87 ? -0.254 0.222 14.597 1.00 93.94 87 ARG A N 1
ATOM 697 C CA . ARG A 1 87 ? -0.789 -1.129 14.359 1.00 93.94 87 ARG A CA 1
ATOM 698 C C . ARG A 1 87 ? -1.126 -1.355 12.886 1.00 93.94 87 ARG A C 1
ATOM 700 O O . ARG A 1 87 ? -2.279 -1.542 12.492 1.00 93.94 87 ARG A O 1
ATOM 707 N N . HIS A 1 88 ? -0.082 -1.359 12.062 1.00 94.38 88 HIS A N 1
ATOM 708 C CA . HIS A 1 88 ? -0.170 -1.617 10.622 1.00 94.38 88 HIS A CA 1
ATOM 709 C C . HIS A 1 88 ? -0.826 -2.965 10.290 1.00 94.38 88 HIS A C 1
ATOM 711 O O . HIS A 1 88 ? -1.505 -3.081 9.274 1.00 94.38 88 HIS A O 1
ATOM 717 N N . ASP A 1 89 ? -0.671 -3.967 11.156 1.00 95.38 89 ASP A N 1
ATOM 718 C CA . ASP A 1 89 ? -1.289 -5.287 11.026 1.00 95.38 89 ASP A CA 1
ATOM 719 C C . ASP A 1 89 ? -2.825 -5.216 11.045 1.00 95.38 89 ASP A C 1
ATOM 721 O O . ASP A 1 89 ? -3.488 -5.812 10.193 1.00 95.38 89 ASP A O 1
ATOM 725 N N . ILE A 1 90 ? -3.394 -4.435 11.971 1.00 95.69 90 ILE A N 1
ATOM 726 C CA . ILE A 1 90 ? -4.842 -4.214 12.078 1.00 95.69 90 ILE A CA 1
ATOM 727 C C . ILE A 1 90 ? -5.338 -3.473 10.837 1.00 95.69 90 ILE A C 1
ATOM 729 O O . ILE A 1 90 ? -6.282 -3.920 10.182 1.00 95.69 90 ILE A O 1
ATOM 733 N N . THR A 1 91 ? -4.670 -2.372 10.492 1.00 95.38 91 THR A N 1
ATOM 734 C CA . THR A 1 91 ? -5.018 -1.518 9.352 1.00 95.38 91 THR A CA 1
ATOM 735 C C . THR A 1 91 ? -4.995 -2.305 8.038 1.00 95.38 91 THR A C 1
ATOM 737 O O . THR A 1 91 ? -5.970 -2.280 7.289 1.00 95.38 91 THR A O 1
ATOM 740 N N . ALA A 1 92 ? -3.944 -3.094 7.790 1.00 95.56 92 ALA A N 1
ATOM 741 C CA . ALA A 1 92 ? -3.825 -3.935 6.600 1.00 95.56 92 ALA A CA 1
ATOM 742 C C . ALA A 1 92 ? -4.899 -5.033 6.547 1.00 95.56 92 ALA A C 1
ATOM 744 O O . ALA A 1 92 ? -5.460 -5.312 5.483 1.00 95.56 92 ALA A O 1
ATOM 745 N N . ARG A 1 93 ? -5.227 -5.650 7.691 1.00 96.06 93 ARG A N 1
ATOM 746 C CA . ARG A 1 93 ? -6.258 -6.693 7.758 1.00 96.06 93 ARG A CA 1
ATOM 747 C C . ARG A 1 93 ? -7.645 -6.136 7.453 1.00 96.06 93 ARG A C 1
ATOM 749 O O . ARG A 1 93 ? -8.358 -6.729 6.643 1.00 96.06 93 ARG A O 1
ATOM 756 N N . VAL A 1 94 ? -8.008 -5.004 8.056 1.00 95.81 94 VAL A N 1
ATOM 757 C CA . VAL A 1 94 ? -9.293 -4.338 7.795 1.00 95.81 94 VAL A CA 1
ATOM 758 C C . VAL A 1 94 ? -9.352 -3.834 6.354 1.00 95.81 94 VAL A C 1
ATOM 760 O O . VAL A 1 94 ? -10.350 -4.065 5.678 1.00 95.81 94 VAL A O 1
ATOM 763 N N . PHE A 1 95 ? -8.274 -3.234 5.840 1.00 95.50 95 PHE A N 1
ATOM 764 C CA . PHE A 1 95 ? -8.194 -2.812 4.441 1.00 95.50 95 PHE A CA 1
ATOM 765 C C . PHE A 1 95 ? -8.466 -3.971 3.480 1.00 95.50 95 PHE A C 1
ATOM 767 O O . PHE A 1 95 ? -9.318 -3.855 2.604 1.00 95.50 95 PHE A O 1
ATOM 774 N N . LYS A 1 96 ? -7.822 -5.124 3.690 1.00 95.56 96 LYS A N 1
ATOM 775 C CA . LYS A 1 96 ? -8.050 -6.325 2.877 1.00 95.56 96 LYS A CA 1
ATOM 776 C C . LYS A 1 96 ? -9.490 -6.833 2.971 1.00 95.56 96 LYS A C 1
ATOM 778 O O . LYS A 1 96 ? -10.016 -7.324 1.978 1.00 95.56 96 LYS A O 1
ATOM 783 N N . GLN A 1 97 ? -10.127 -6.743 4.139 1.00 95.19 97 GLN A N 1
ATOM 784 C CA . GLN A 1 97 ? -11.539 -7.108 4.298 1.00 95.19 97 GLN A CA 1
ATOM 785 C C . GLN A 1 97 ? -12.457 -6.158 3.523 1.00 95.19 97 GLN A C 1
ATOM 787 O O . GLN A 1 97 ? -13.329 -6.632 2.805 1.00 95.19 97 GLN A O 1
ATOM 792 N N . LYS A 1 98 ? -12.222 -4.842 3.608 1.00 94.38 98 LYS A N 1
ATOM 793 C CA . LYS A 1 98 ? -12.998 -3.836 2.870 1.00 94.38 98 LYS A CA 1
ATOM 794 C C . LYS A 1 98 ? -12.808 -3.951 1.357 1.00 94.38 98 LYS A C 1
ATOM 796 O O . LYS A 1 98 ? -13.784 -3.892 0.621 1.00 94.38 98 LYS A O 1
ATOM 801 N N . LEU A 1 99 ? -11.575 -4.190 0.908 1.00 94.56 99 LEU A N 1
ATOM 802 C CA . LEU A 1 99 ? -11.256 -4.410 -0.502 1.00 94.56 99 LEU A CA 1
ATOM 803 C C . LEU A 1 99 ? -11.980 -5.642 -1.062 1.00 94.56 99 LEU A C 1
ATOM 805 O O . LEU A 1 99 ? -12.432 -5.620 -2.193 1.00 94.56 99 LEU A O 1
ATOM 809 N N . LYS A 1 100 ? -12.109 -6.711 -0.270 1.00 93.94 100 LYS A N 1
ATOM 810 C CA . LYS A 1 100 ? -12.847 -7.919 -0.670 1.00 93.94 100 LYS A CA 1
ATOM 811 C C . LYS A 1 100 ? -14.368 -7.750 -0.678 1.00 93.94 100 LYS A C 1
ATOM 813 O O . LYS A 1 100 ? -15.045 -8.612 -1.223 1.00 93.94 100 LYS A O 1
ATOM 818 N N . SER A 1 101 ? -14.892 -6.739 0.016 1.00 90.38 101 SER A N 1
ATOM 819 C CA . SER A 1 101 ? -16.330 -6.444 0.050 1.00 90.38 101 SER A CA 1
ATOM 820 C C . SER A 1 101 ? -16.780 -5.456 -1.028 1.00 90.38 101 SER A C 1
ATOM 822 O O . SER A 1 101 ? -17.980 -5.222 -1.139 1.00 90.38 101 SER A O 1
ATOM 824 N N . LEU A 1 102 ? -15.828 -4.851 -1.747 1.00 84.56 102 LEU A N 1
ATOM 825 C CA . LEU A 1 102 ? -16.082 -4.124 -2.991 1.00 84.56 102 LEU A CA 1
ATOM 826 C C . LEU A 1 102 ? -16.350 -5.122 -4.119 1.00 84.56 102 LEU A C 1
ATOM 828 O O . LEU A 1 102 ? -17.228 -4.806 -4.946 1.00 84.56 102 LEU A O 1
#

Foldseek 3Di:
DVVVCPVVVVVVVVPPDPPDDPVVDDDDDDDDLPDPPDPSVVVVVVVVVVVCCVVVNDDPDDDDDDFDQPPPQNVVPDDPPDGSVNCVVSSVVVSVVVVVVD

Organism: NCBI:txid38151

Radius of gyration: 24.57 Å; chains: 1; bounding box: 59×28×55 Å

pLDDT: mean 81.65, std 15.39, range [40.34, 96.06]

Sequence (102 aa):
RSEEYIHLRDAVAGNMDGNLNANDIGNAFILPSSYIGSPRIMQEYIQDAMTYERYYGRPDLFITFTCNPNWKEIQTLLLPGQQAIHRHDITARVFKQKLKSL